Protein AF-A0A7S9E1R9-F1 (afdb_monomer_lite)

Radius of gyration: 19.85 Å; chains: 1; bounding box: 54×34×55 Å

pLDDT: mean 75.74, std 19.2, range [28.38, 96.44]

Foldseek 3Di:
DDVVVLVVCCVPPVDDSVVDDDDDDPDPDPPPVPPPPPPPPDPDQAEDEAEDAQDVVSPVVVVLVVVVVVCVVPPPRHEYEYDDEHDDPVSVVVVVVSVVVDVHDYDHDDPPPPPPPDD

Secondary structure (DSSP, 8-state):
--HHHHHHHHHHH---GGG-PPPP--------TT----------PEEEEEES-B-GGGTHHHHHHHHHHHHHHSTTSEEEEEES-B-SHHHHHHHHHHHHHS-PEEE-S----------

Sequence (119 aa):
MSADMKQKLSELYNIASKDIIVLSNIGFIDVDNSQKHIENIVKENIVISYMANVTLEKGIDIFIKTCQMIDNSNPNKYEFRIAGPIIDSNTGKLVDAFTSEFKTRIMLGQFTVNKRRIP

Structure (mmCIF, N/CA/C/O backbone):
data_AF-A0A7S9E1R9-F1
#
_entry.id   AF-A0A7S9E1R9-F1
#
loop_
_atom_site.group_PDB
_atom_site.id
_atom_site.type_symbol
_atom_site.label_atom_id
_atom_site.label_alt_id
_atom_site.label_comp_id
_atom_site.label_asym_id
_atom_site.label_entity_id
_atom_site.label_seq_id
_atom_site.pdbx_PDB_ins_code
_atom_site.Cartn_x
_atom_site.Cartn_y
_atom_site.Cartn_z
_atom_site.occupancy
_atom_site.B_iso_or_equiv
_atom_site.auth_seq_id
_atom_site.auth_comp_id
_atom_site.auth_asym_id
_atom_site.auth_atom_id
_atom_site.pdbx_PDB_model_num
ATOM 1 N N . MET A 1 1 ? 12.812 -11.074 -10.429 1.00 62.00 1 MET A N 1
ATOM 2 C CA . MET A 1 1 ? 12.316 -10.514 -11.712 1.00 62.00 1 MET A CA 1
ATOM 3 C C . MET A 1 1 ? 11.642 -11.613 -12.532 1.00 62.00 1 MET A C 1
ATOM 5 O O . MET A 1 1 ? 11.964 -12.770 -12.293 1.00 62.00 1 MET A O 1
ATOM 9 N N . SER A 1 2 ? 10.701 -11.283 -13.429 1.00 73.62 2 SER A N 1
ATOM 10 C CA . SER A 1 2 ? 9.950 -12.263 -14.245 1.00 73.62 2 SER A CA 1
ATOM 11 C C . SER A 1 2 ? 10.533 -12.437 -15.655 1.00 73.62 2 SER A C 1
ATOM 13 O O . SER A 1 2 ? 11.330 -11.615 -16.116 1.00 73.62 2 SER A O 1
ATOM 15 N N . ALA A 1 3 ? 10.109 -13.499 -16.350 1.00 79.50 3 ALA A N 1
ATOM 16 C CA . ALA A 1 3 ? 10.446 -13.759 -17.752 1.00 79.50 3 ALA A CA 1
ATOM 17 C C . ALA A 1 3 ? 9.999 -12.625 -18.697 1.00 79.50 3 ALA A C 1
ATOM 19 O O . ALA A 1 3 ? 10.653 -12.378 -19.706 1.00 79.50 3 ALA A O 1
ATOM 20 N N . ASP A 1 4 ? 8.969 -11.861 -18.328 1.00 84.38 4 ASP A N 1
ATOM 21 C CA . ASP A 1 4 ? 8.491 -10.727 -19.130 1.00 84.38 4 ASP A CA 1
ATOM 22 C C . ASP A 1 4 ? 9.546 -9.617 -19.235 1.00 84.38 4 ASP A C 1
ATOM 24 O O . ASP A 1 4 ? 9.656 -8.949 -20.262 1.00 84.38 4 ASP A O 1
ATOM 28 N N . MET A 1 5 ? 10.376 -9.426 -18.198 1.00 85.62 5 MET A N 1
ATOM 29 C CA . MET A 1 5 ? 11.480 -8.459 -18.274 1.00 85.62 5 MET A CA 1
ATOM 30 C C . MET A 1 5 ? 12.592 -8.922 -19.203 1.00 85.62 5 MET A C 1
ATOM 32 O O . MET A 1 5 ? 13.215 -8.093 -19.861 1.00 85.62 5 MET A O 1
ATOM 36 N N . LYS A 1 6 ? 12.816 -10.235 -19.300 1.00 88.31 6 LYS A N 1
ATOM 37 C CA . LYS A 1 6 ? 13.767 -10.796 -20.261 1.00 88.31 6 LYS A CA 1
ATOM 38 C C . LYS A 1 6 ? 13.359 -10.440 -21.686 1.00 88.31 6 LYS A C 1
ATOM 40 O O . LYS A 1 6 ? 14.187 -9.967 -22.456 1.00 88.31 6 LYS A O 1
ATOM 45 N N . GLN A 1 7 ? 12.077 -10.614 -21.997 1.00 89.56 7 GLN A N 1
ATOM 46 C CA . GLN A 1 7 ? 11.526 -10.276 -23.302 1.00 89.56 7 GLN A CA 1
ATOM 47 C C . GLN A 1 7 ? 11.648 -8.775 -23.599 1.00 89.56 7 GLN A C 1
ATOM 49 O O . GLN A 1 7 ? 12.202 -8.411 -24.633 1.00 89.56 7 GLN A O 1
ATOM 54 N N . LYS A 1 8 ? 11.242 -7.903 -22.664 1.00 90.19 8 LYS A N 1
ATOM 55 C CA . LYS A 1 8 ? 11.348 -6.445 -22.854 1.00 90.19 8 LYS A CA 1
ATOM 56 C C . LYS A 1 8 ? 12.780 -5.971 -23.107 1.00 90.19 8 LYS A C 1
ATOM 58 O O . LYS A 1 8 ? 12.993 -5.083 -23.925 1.00 90.19 8 LYS A O 1
ATOM 63 N N . LEU A 1 9 ? 13.763 -6.546 -22.415 1.00 89.69 9 LEU A N 1
ATOM 64 C CA . LEU A 1 9 ? 15.172 -6.193 -22.606 1.00 89.69 9 LEU A CA 1
ATOM 65 C C . LEU A 1 9 ? 15.689 -6.612 -23.986 1.00 89.69 9 LEU A C 1
ATOM 67 O O . LEU A 1 9 ? 16.412 -5.848 -24.625 1.00 89.69 9 LEU A O 1
ATOM 71 N N . SER A 1 10 ? 15.294 -7.794 -24.459 1.00 92.06 10 SER A N 1
ATOM 72 C CA . SER A 1 10 ? 15.614 -8.229 -25.818 1.00 92.06 10 SER A CA 1
ATOM 73 C C . SER A 1 10 ? 14.963 -7.336 -26.877 1.00 92.06 10 SER A C 1
ATOM 75 O O . SER A 1 10 ? 15.636 -6.963 -27.829 1.00 92.06 10 SER A O 1
ATOM 77 N N . GLU A 1 11 ? 13.699 -6.943 -26.703 1.00 94.12 11 GLU A N 1
ATOM 78 C CA . GLU A 1 11 ? 12.964 -6.122 -27.679 1.00 94.12 11 GLU A CA 1
ATOM 79 C C . GLU A 1 11 ? 13.455 -4.668 -27.745 1.00 94.12 11 GLU A C 1
ATOM 81 O O . GLU A 1 11 ? 13.630 -4.127 -28.833 1.00 94.12 11 GLU A O 1
ATOM 86 N N . LEU A 1 12 ? 13.692 -4.028 -26.595 1.00 94.00 12 LEU A N 1
ATOM 87 C CA . LEU A 1 12 ? 14.031 -2.600 -26.538 1.00 94.00 12 LEU A CA 1
ATOM 88 C C . LEU A 1 12 ? 15.510 -2.311 -26.815 1.00 94.00 12 LEU A C 1
ATOM 90 O O . LEU A 1 12 ? 15.841 -1.229 -27.296 1.00 94.00 12 LEU A O 1
ATOM 94 N N . TYR A 1 13 ? 16.396 -3.254 -26.490 1.00 93.50 13 TYR A N 1
ATOM 95 C CA . TYR A 1 13 ? 17.846 -3.036 -26.521 1.00 93.50 13 TYR A CA 1
ATOM 96 C C . TYR A 1 13 ? 18.598 -4.048 -27.392 1.00 93.50 13 TYR A C 1
ATOM 98 O O . TYR A 1 13 ? 19.825 -4.021 -27.435 1.00 93.50 13 TYR A O 1
ATOM 106 N N . ASN A 1 14 ? 17.880 -4.937 -28.089 1.00 91.50 14 ASN A N 1
ATOM 107 C CA . ASN A 1 14 ? 18.435 -5.959 -28.979 1.00 91.50 14 ASN A CA 1
ATOM 108 C C . ASN A 1 14 ? 19.470 -6.885 -28.302 1.00 91.50 14 ASN A C 1
ATOM 110 O O . ASN A 1 14 ? 20.404 -7.379 -28.935 1.00 91.50 14 ASN A O 1
ATOM 114 N N . ILE A 1 15 ? 19.313 -7.111 -26.994 1.00 92.25 15 ILE A N 1
ATOM 115 C CA . ILE A 1 15 ? 20.168 -8.005 -26.207 1.00 92.25 15 ILE A CA 1
ATOM 116 C C . ILE A 1 15 ? 19.729 -9.446 -26.471 1.00 92.25 15 ILE A C 1
ATOM 118 O O . ILE A 1 15 ? 18.552 -9.786 -26.308 1.00 92.25 15 ILE A O 1
ATOM 122 N N . ALA A 1 16 ? 20.661 -10.320 -26.850 1.00 91.56 16 ALA A N 1
ATOM 123 C CA . ALA A 1 16 ? 20.322 -11.706 -27.135 1.00 91.56 16 ALA A CA 1
ATOM 124 C C . ALA A 1 16 ? 19.820 -12.416 -25.867 1.00 91.56 16 ALA A C 1
ATOM 126 O O . ALA A 1 16 ? 20.443 -12.380 -24.810 1.00 91.56 16 ALA A O 1
ATOM 127 N N . SER A 1 17 ? 18.698 -13.126 -25.986 1.00 86.56 17 SER A N 1
ATOM 128 C CA . SER A 1 17 ? 18.026 -13.800 -24.864 1.00 86.56 17 SER A CA 1
ATOM 129 C C . SER A 1 17 ? 18.931 -14.784 -24.098 1.00 86.56 17 SER A C 1
ATOM 131 O O . SER A 1 17 ? 18.755 -14.991 -22.898 1.00 86.56 17 SER A O 1
ATOM 133 N N . LYS A 1 18 ? 19.931 -15.378 -24.760 1.00 90.62 18 LYS A N 1
ATOM 134 C CA . LYS A 1 18 ? 20.930 -16.258 -24.124 1.00 90.62 18 LYS A CA 1
ATOM 135 C C . LYS A 1 18 ? 21.847 -15.528 -23.131 1.00 90.62 18 LYS A C 1
ATOM 137 O O . LYS A 1 18 ? 22.349 -16.162 -22.212 1.00 90.62 18 LYS A O 1
ATOM 142 N N . ASP A 1 19 ? 22.010 -14.216 -23.296 1.00 91.19 19 ASP A N 1
ATOM 143 C CA . ASP A 1 19 ? 22.876 -13.371 -22.470 1.00 91.19 19 ASP A CA 1
ATOM 144 C C . ASP A 1 19 ? 22.113 -12.770 -21.272 1.00 91.19 19 ASP A C 1
ATOM 146 O O . ASP A 1 19 ? 22.703 -12.106 -20.422 1.00 91.19 19 ASP A O 1
ATOM 150 N N . ILE A 1 20 ? 20.797 -13.013 -21.169 1.00 88.56 20 ILE A N 1
ATOM 151 C CA . ILE A 1 20 ? 19.955 -12.519 -20.075 1.00 88.56 20 ILE A CA 1
ATOM 152 C C . ILE A 1 20 ? 19.607 -13.665 -19.123 1.00 88.56 20 ILE A C 1
ATOM 154 O O . ILE A 1 20 ? 18.847 -14.582 -19.460 1.00 88.56 20 ILE A O 1
ATOM 158 N N . ILE A 1 21 ? 20.101 -13.559 -17.891 1.00 85.75 21 ILE A N 1
ATOM 159 C CA . ILE A 1 21 ? 19.794 -14.481 -16.796 1.00 85.75 21 ILE A CA 1
ATOM 160 C C . ILE A 1 21 ? 18.761 -13.820 -15.883 1.00 85.75 21 ILE A C 1
ATOM 162 O O . ILE A 1 21 ? 19.014 -12.781 -15.276 1.00 85.75 21 ILE A O 1
ATOM 166 N N . VAL A 1 22 ? 17.578 -14.427 -15.780 1.00 81.38 22 VAL A N 1
ATOM 167 C CA . VAL A 1 22 ? 16.530 -13.962 -14.868 1.00 81.38 22 VAL A CA 1
ATOM 168 C C . VAL A 1 22 ? 16.758 -14.588 -13.502 1.00 81.38 22 VAL A C 1
ATOM 170 O O . VAL A 1 22 ? 16.661 -15.802 -13.350 1.00 81.38 22 VAL A O 1
ATOM 173 N N . LEU A 1 23 ? 17.013 -13.752 -12.500 1.00 77.12 23 LEU A N 1
ATOM 174 C CA . LEU A 1 23 ? 17.039 -14.168 -11.102 1.00 77.12 23 LEU A CA 1
ATOM 175 C C . LEU A 1 23 ? 15.685 -13.831 -10.454 1.00 77.12 23 LEU A C 1
ATOM 177 O O . LEU A 1 23 ? 15.260 -12.667 -10.383 1.00 77.12 23 LEU A O 1
ATOM 181 N N . SER A 1 24 ? 14.960 -14.860 -10.019 1.00 62.75 24 SER A N 1
ATOM 182 C CA . SER A 1 24 ? 13.766 -14.716 -9.178 1.00 62.75 24 SER A CA 1
ATOM 183 C C . SER A 1 24 ? 14.162 -14.321 -7.748 1.00 62.75 24 SER A C 1
ATOM 185 O O . SER A 1 24 ? 15.274 -14.607 -7.320 1.00 62.75 24 SER A O 1
ATOM 187 N N . ASN A 1 25 ? 13.270 -13.595 -7.059 1.00 63.75 25 ASN A N 1
ATOM 188 C CA . ASN A 1 25 ? 13.521 -12.796 -5.848 1.00 63.75 25 ASN A CA 1
ATOM 189 C C . ASN A 1 25 ? 14.620 -13.331 -4.914 1.00 63.75 25 ASN A C 1
ATOM 191 O O . ASN A 1 25 ? 14.422 -14.311 -4.202 1.00 63.75 25 ASN A O 1
ATOM 195 N N . ILE A 1 26 ? 15.732 -12.594 -4.842 1.00 61.75 26 ILE A N 1
ATOM 196 C CA . ILE A 1 26 ? 16.689 -12.684 -3.737 1.00 61.75 26 ILE A CA 1
ATOM 197 C C . ILE A 1 26 ? 16.048 -11.937 -2.562 1.00 61.75 26 ILE A C 1
ATOM 199 O O . ILE A 1 26 ? 16.256 -10.741 -2.369 1.00 61.75 26 ILE A O 1
ATOM 203 N N . GLY A 1 27 ? 15.159 -12.617 -1.841 1.00 56.75 27 GLY A N 1
ATOM 204 C CA . GLY A 1 27 ? 14.678 -12.139 -0.553 1.00 56.75 27 GLY A CA 1
ATOM 205 C C . GLY A 1 27 ? 15.761 -12.397 0.483 1.00 56.75 27 GLY A C 1
ATOM 206 O O . GLY A 1 27 ? 16.079 -13.551 0.756 1.00 56.75 27 GLY A O 1
ATOM 207 N N . PHE A 1 28 ? 16.340 -11.343 1.053 1.00 61.78 28 PHE A N 1
ATOM 208 C CA . PHE A 1 28 ? 17.205 -11.484 2.221 1.00 61.78 28 PHE A CA 1
ATOM 209 C C . PHE A 1 28 ? 16.320 -11.771 3.434 1.00 61.78 28 PHE A C 1
ATOM 211 O O . PHE A 1 28 ? 15.859 -10.853 4.109 1.00 61.78 28 PHE A O 1
ATOM 218 N N . ILE A 1 29 ? 16.025 -13.047 3.665 1.00 59.53 29 ILE A N 1
ATOM 219 C CA . ILE A 1 29 ? 15.398 -13.499 4.903 1.00 59.53 29 ILE A CA 1
ATOM 220 C C . ILE A 1 29 ? 16.543 -13.851 5.847 1.00 59.53 29 ILE A C 1
ATOM 222 O O . ILE A 1 29 ? 17.106 -14.941 5.769 1.00 59.53 29 ILE A O 1
ATOM 226 N N . ASP A 1 30 ? 16.916 -12.914 6.713 1.00 60.56 30 ASP A N 1
ATOM 227 C CA . ASP A 1 30 ? 17.734 -13.242 7.879 1.00 60.56 30 ASP A CA 1
ATOM 228 C C . ASP A 1 30 ? 16.795 -13.970 8.852 1.00 60.56 30 ASP A C 1
ATOM 230 O O . ASP A 1 30 ? 16.023 -13.348 9.584 1.00 60.56 30 ASP A O 1
ATOM 234 N N . VAL A 1 31 ? 16.757 -15.305 8.775 1.00 58.75 31 VAL A N 1
ATOM 235 C CA . VAL A 1 31 ? 16.011 -16.116 9.742 1.00 58.75 31 VAL A CA 1
ATOM 236 C C . VAL A 1 31 ? 16.843 -16.138 11.016 1.00 58.75 31 VAL A C 1
ATOM 238 O O . VAL A 1 31 ? 17.623 -17.056 11.268 1.00 58.75 31 VAL A O 1
ATOM 241 N N . ASP A 1 32 ? 16.727 -15.082 11.811 1.00 56.31 32 ASP A N 1
ATOM 242 C CA . ASP A 1 32 ? 17.252 -15.092 13.164 1.00 56.31 32 ASP A CA 1
ATOM 243 C C . ASP A 1 32 ? 16.365 -16.055 13.974 1.00 56.31 32 ASP A C 1
ATOM 245 O O . ASP A 1 32 ? 15.335 -15.680 14.533 1.00 56.31 32 ASP A O 1
ATOM 249 N N . ASN A 1 33 ? 16.735 -17.342 13.996 1.00 52.47 33 ASN A N 1
ATOM 250 C CA . ASN A 1 33 ? 16.071 -18.423 14.749 1.00 52.47 33 ASN A CA 1
ATOM 251 C C . ASN A 1 33 ? 16.117 -18.212 16.283 1.00 52.47 33 ASN A C 1
ATOM 253 O O . ASN A 1 33 ? 15.866 -19.130 17.061 1.00 52.47 33 ASN A O 1
ATOM 257 N N . SER A 1 34 ? 16.470 -17.012 16.743 1.00 52.78 34 SER A N 1
ATOM 258 C CA . SER A 1 34 ? 16.616 -16.634 18.144 1.00 52.78 34 SER A CA 1
ATOM 259 C C . SER A 1 34 ? 15.317 -16.136 18.789 1.00 52.78 34 SER A C 1
ATOM 261 O O . SER A 1 34 ? 15.321 -15.806 19.980 1.00 52.78 34 SER A O 1
ATOM 263 N N . GLN A 1 35 ? 14.185 -16.145 18.072 1.00 54.22 35 GLN A N 1
ATOM 264 C CA . GLN A 1 35 ? 12.871 -15.994 18.698 1.00 54.22 35 GLN A CA 1
ATOM 265 C C . GLN A 1 35 ? 12.585 -17.210 19.584 1.00 54.22 35 GLN A C 1
ATOM 267 O O . GLN A 1 35 ? 12.004 -18.208 19.169 1.00 54.22 35 GLN A O 1
ATOM 272 N N . LYS A 1 36 ? 12.998 -17.110 20.851 1.00 46.97 36 LYS A N 1
ATOM 273 C CA . LYS A 1 36 ? 12.431 -17.902 21.938 1.00 46.97 36 LYS A CA 1
ATOM 274 C C . LYS A 1 36 ? 10.917 -17.718 21.858 1.00 46.97 36 LYS A C 1
ATOM 276 O O . LYS A 1 36 ? 10.422 -16.647 22.204 1.00 46.97 36 LYS A O 1
ATOM 281 N N . HIS A 1 37 ? 10.205 -18.735 21.379 1.00 48.03 37 HIS A N 1
ATOM 282 C CA . HIS A 1 37 ? 8.760 -18.826 21.525 1.00 48.03 37 HIS A CA 1
ATOM 283 C C . HIS A 1 37 ? 8.463 -18.825 23.026 1.00 48.03 37 HIS A C 1
ATOM 285 O O . HIS A 1 37 ? 8.521 -19.850 23.698 1.00 48.03 37 HIS A O 1
ATOM 291 N N . ILE A 1 38 ? 8.225 -17.640 23.581 1.00 53.56 38 ILE A N 1
ATOM 292 C CA . ILE A 1 38 ? 7.543 -17.517 24.857 1.00 53.56 38 ILE A CA 1
ATOM 293 C C . ILE A 1 38 ? 6.089 -17.818 24.511 1.00 53.56 38 ILE A C 1
ATOM 295 O O . ILE A 1 38 ? 5.391 -16.960 23.973 1.00 53.56 38 ILE A O 1
ATOM 299 N N . GLU A 1 39 ? 5.666 -19.056 24.756 1.00 47.53 39 GLU A N 1
ATOM 300 C CA . GLU A 1 39 ? 4.270 -19.486 24.672 1.00 47.53 39 GLU A CA 1
ATOM 301 C C . GLU A 1 39 ? 3.452 -18.791 25.768 1.00 47.53 39 GLU A C 1
ATOM 303 O O . GLU A 1 39 ? 3.035 -19.384 26.757 1.00 47.53 39 GLU A O 1
ATOM 308 N N . ASN A 1 40 ? 3.217 -17.493 25.608 1.00 45.78 40 ASN A N 1
ATOM 309 C CA . ASN A 1 40 ? 2.065 -16.860 26.214 1.00 45.78 40 ASN A CA 1
ATOM 310 C C . ASN A 1 40 ? 0.959 -16.953 25.171 1.00 45.78 40 ASN A C 1
ATOM 312 O O . ASN A 1 40 ? 0.972 -16.204 24.197 1.00 45.78 40 ASN A O 1
ATOM 316 N N . ILE A 1 41 ? 0.021 -17.885 25.368 1.00 51.84 41 ILE A N 1
ATOM 317 C CA . ILE A 1 41 ? -1.221 -18.000 24.591 1.00 51.84 41 ILE A CA 1
ATOM 318 C C . ILE A 1 41 ? -2.083 -16.766 24.908 1.00 51.84 41 ILE A C 1
ATOM 320 O O . ILE A 1 41 ? -3.080 -16.814 25.625 1.00 51.84 41 ILE A O 1
ATOM 324 N N . VAL A 1 42 ? -1.653 -15.608 24.424 1.00 54.34 42 VAL A N 1
ATOM 325 C CA . VAL A 1 42 ? -2.489 -14.427 24.274 1.00 54.34 42 VAL A CA 1
ATOM 326 C C . VAL A 1 42 ? -3.188 -14.639 22.946 1.00 54.34 42 VAL A C 1
ATOM 328 O O . VAL A 1 42 ? -2.512 -14.905 21.958 1.00 54.34 42 VAL A O 1
ATOM 331 N N . LYS A 1 43 ? -4.525 -14.576 22.926 1.00 54.44 43 LYS A N 1
ATOM 332 C CA . LYS A 1 43 ? -5.339 -14.589 21.699 1.00 54.44 43 LYS A CA 1
ATOM 333 C C . LYS A 1 43 ? -4.629 -13.756 20.625 1.00 54.44 43 LYS A C 1
ATOM 335 O O . LYS A 1 43 ? -4.595 -12.531 20.732 1.00 54.44 43 LYS A O 1
ATOM 340 N N . GLU A 1 44 ? -4.013 -14.420 19.652 1.00 62.72 44 GLU A N 1
ATOM 341 C CA . GLU A 1 44 ? -3.272 -13.731 18.605 1.00 62.72 44 GLU A CA 1
ATOM 342 C C . GLU A 1 44 ? -4.291 -12.990 17.742 1.00 62.72 44 GLU A C 1
ATOM 344 O O . GLU A 1 44 ? -5.130 -13.596 17.072 1.00 62.72 44 GLU A O 1
ATOM 349 N N . ASN A 1 45 ? -4.266 -11.660 17.803 1.00 72.31 45 ASN A N 1
ATOM 350 C CA . ASN A 1 45 ? -5.016 -10.847 16.861 1.00 72.31 45 ASN A CA 1
ATOM 351 C C . ASN A 1 45 ? -4.425 -11.080 15.469 1.00 72.31 45 ASN A C 1
ATOM 353 O O . ASN A 1 45 ? -3.211 -10.982 15.283 1.00 72.31 45 ASN A O 1
ATOM 357 N N . ILE A 1 46 ? -5.276 -11.376 14.487 1.00 83.75 46 ILE A N 1
ATOM 358 C CA . ILE A 1 46 ? -4.826 -11.543 13.105 1.00 83.75 46 ILE A CA 1
ATOM 359 C C . ILE A 1 46 ? -4.398 -10.170 12.585 1.00 83.75 46 ILE A C 1
ATOM 361 O O . ILE A 1 46 ? -5.205 -9.239 12.536 1.00 83.75 46 ILE A O 1
ATOM 365 N N . VAL A 1 47 ? -3.131 -10.057 12.184 1.00 85.50 47 VAL A N 1
ATOM 366 C CA . VAL A 1 47 ? -2.554 -8.815 11.664 1.00 85.50 47 VAL A CA 1
ATOM 367 C C . VAL A 1 47 ? -2.492 -8.863 10.138 1.00 85.50 47 VAL A C 1
ATOM 369 O O . VAL A 1 47 ? -1.881 -9.763 9.566 1.00 85.50 47 VAL A O 1
ATOM 372 N N . ILE A 1 48 ? -3.067 -7.862 9.474 1.00 88.88 48 ILE A N 1
ATOM 373 C CA . ILE A 1 48 ? -2.993 -7.671 8.022 1.00 88.88 48 ILE A CA 1
ATOM 374 C C . ILE A 1 48 ? -2.104 -6.455 7.751 1.00 88.88 48 ILE A C 1
ATOM 376 O O . ILE A 1 48 ? -2.381 -5.353 8.222 1.00 88.88 48 ILE A O 1
ATOM 380 N N . SER A 1 49 ? -1.003 -6.653 7.020 1.00 89.31 49 SER A N 1
ATOM 381 C CA . SER A 1 49 ? 0.041 -5.630 6.869 1.00 89.31 49 SER A CA 1
ATOM 382 C C . SER A 1 49 ? 0.351 -5.289 5.414 1.00 89.31 49 SER A C 1
ATOM 384 O O . SER A 1 49 ? 0.431 -6.176 4.567 1.00 89.31 49 SER A O 1
ATOM 386 N N . TYR A 1 50 ? 0.609 -4.008 5.155 1.00 90.25 50 TYR A N 1
ATOM 387 C CA . TYR A 1 50 ? 1.182 -3.493 3.912 1.00 90.25 50 TYR A CA 1
ATOM 388 C C . TYR A 1 50 ? 2.669 -3.184 4.119 1.00 90.25 50 TYR A C 1
ATOM 390 O O . TYR A 1 50 ? 3.014 -2.427 5.027 1.00 90.25 50 TYR A O 1
ATOM 398 N N . MET A 1 51 ? 3.548 -3.742 3.279 1.00 89.75 51 MET A N 1
ATOM 399 C CA . MET A 1 51 ? 4.997 -3.526 3.370 1.00 89.75 51 MET A CA 1
ATOM 400 C C . MET A 1 51 ? 5.604 -3.188 2.007 1.00 89.75 51 MET A C 1
ATOM 402 O O . MET A 1 51 ? 5.938 -4.072 1.219 1.00 89.75 51 MET A O 1
ATOM 406 N N . ALA A 1 52 ? 5.758 -1.895 1.734 1.00 86.69 52 ALA A N 1
ATOM 407 C CA . ALA A 1 52 ? 6.399 -1.375 0.529 1.00 86.69 52 ALA A CA 1
ATOM 408 C C . ALA A 1 52 ? 6.685 0.124 0.695 1.00 86.69 52 ALA A C 1
ATOM 410 O O . ALA A 1 52 ? 6.295 0.732 1.686 1.00 86.69 52 ALA A O 1
ATOM 411 N N . ASN A 1 53 ? 7.288 0.764 -0.313 1.00 89.25 53 ASN A N 1
ATOM 412 C CA . ASN A 1 53 ? 7.156 2.222 -0.415 1.00 89.25 53 ASN A CA 1
ATOM 413 C C . ASN A 1 53 ? 5.662 2.551 -0.493 1.00 89.25 53 ASN A C 1
ATOM 415 O O . ASN A 1 53 ? 4.925 1.941 -1.272 1.00 89.25 53 ASN A O 1
ATOM 419 N N . VAL A 1 54 ? 5.219 3.467 0.349 1.00 89.69 54 VAL A N 1
ATOM 420 C CA . VAL A 1 54 ? 3.806 3.765 0.517 1.00 89.69 54 VAL A CA 1
ATOM 421 C C . VAL A 1 54 ? 3.448 4.819 -0.523 1.00 89.69 54 VAL A C 1
ATOM 423 O O . VAL A 1 54 ? 3.748 5.997 -0.349 1.00 89.69 54 VAL A O 1
ATOM 426 N N . THR A 1 55 ? 2.896 4.365 -1.649 1.00 92.12 55 THR A N 1
ATOM 427 C CA . THR A 1 55 ? 2.509 5.195 -2.797 1.00 92.12 55 THR A CA 1
ATOM 428 C C . THR A 1 55 ? 1.227 4.652 -3.428 1.00 92.12 55 THR A C 1
ATOM 430 O O . THR A 1 55 ? 0.942 3.455 -3.330 1.00 92.12 55 THR A O 1
ATOM 433 N N . LEU A 1 56 ? 0.472 5.511 -4.120 1.00 92.12 56 LEU A N 1
ATOM 434 C CA . LEU A 1 56 ? -0.740 5.109 -4.854 1.00 92.12 56 LEU A CA 1
ATOM 435 C C . LEU A 1 56 ? -0.448 4.077 -5.952 1.00 92.12 56 LEU A C 1
ATOM 437 O O . LEU A 1 56 ? -1.177 3.106 -6.097 1.00 92.12 56 LEU A O 1
ATOM 441 N N . GLU A 1 57 ? 0.667 4.219 -6.673 1.00 91.75 57 GLU A N 1
ATOM 442 C CA . GLU A 1 57 ? 1.085 3.254 -7.706 1.00 91.75 57 GLU A CA 1
ATOM 443 C C . GLU A 1 57 ? 1.296 1.836 -7.161 1.00 91.75 57 GLU A C 1
ATOM 445 O O . GLU A 1 57 ? 1.188 0.856 -7.896 1.00 91.75 57 GLU A O 1
ATOM 450 N N . LYS A 1 58 ? 1.610 1.723 -5.865 1.00 90.56 58 LYS A N 1
ATOM 451 C CA . LYS A 1 58 ? 1.786 0.447 -5.168 1.00 90.56 58 LYS A CA 1
ATOM 452 C C . LYS A 1 58 ? 0.517 -0.016 -4.442 1.00 90.56 58 LYS A C 1
ATOM 454 O O . LYS A 1 58 ? 0.549 -1.041 -3.768 1.00 90.56 58 LYS A O 1
ATOM 459 N N . GLY A 1 59 ? -0.599 0.691 -4.627 1.00 94.50 59 GLY A N 1
ATOM 460 C CA . GLY A 1 59 ? -1.932 0.255 -4.215 1.00 94.50 59 GLY A CA 1
ATOM 461 C C . GLY A 1 59 ? -2.246 0.459 -2.734 1.00 94.50 59 GLY A C 1
ATOM 462 O O . GLY A 1 59 ? -3.014 -0.319 -2.167 1.00 94.50 59 GLY A O 1
ATOM 463 N N . ILE A 1 60 ? -1.659 1.465 -2.076 1.00 93.38 60 ILE A N 1
ATOM 464 C CA . ILE A 1 60 ? -1.981 1.768 -0.669 1.00 93.38 60 ILE A CA 1
ATOM 465 C C . ILE A 1 60 ? -3.454 2.160 -0.466 1.00 93.38 60 ILE A C 1
ATOM 467 O O . ILE A 1 60 ? -4.068 1.800 0.535 1.00 93.38 60 ILE A O 1
ATOM 471 N N . ASP A 1 61 ? -4.042 2.856 -1.432 1.00 94.56 61 ASP A N 1
ATOM 472 C CA . ASP A 1 61 ? -5.462 3.202 -1.473 1.00 94.56 61 ASP A CA 1
ATOM 473 C C . ASP A 1 61 ? -6.344 1.947 -1.516 1.00 94.56 61 ASP A C 1
ATOM 475 O O . ASP A 1 61 ? -7.313 1.828 -0.762 1.00 94.56 61 ASP A O 1
ATOM 479 N N . ILE A 1 62 ? -5.960 0.970 -2.342 1.00 96.44 62 ILE A N 1
ATOM 480 C CA . ILE A 1 62 ? -6.638 -0.324 -2.444 1.00 96.44 62 ILE A CA 1
ATOM 481 C C . ILE A 1 62 ? -6.511 -1.088 -1.125 1.00 96.44 62 ILE A C 1
ATOM 483 O O . ILE A 1 62 ? -7.496 -1.659 -0.649 1.00 96.44 62 ILE A O 1
ATOM 487 N N . PHE A 1 63 ? -5.328 -1.081 -0.506 1.00 94.88 63 PHE A N 1
ATOM 488 C CA . PHE A 1 63 ? -5.111 -1.705 0.797 1.00 94.88 63 PHE A CA 1
ATOM 489 C C . PHE A 1 63 ? -6.029 -1.107 1.870 1.00 94.88 63 PHE A C 1
ATOM 491 O O . PHE A 1 63 ? -6.744 -1.852 2.540 1.00 94.88 63 PHE A O 1
ATOM 498 N N . ILE A 1 64 ? -6.073 0.221 1.996 1.00 93.06 64 ILE A N 1
ATOM 499 C CA . ILE A 1 64 ? -6.922 0.923 2.973 1.00 93.06 64 ILE A CA 1
ATOM 500 C C . ILE A 1 64 ? -8.399 0.612 2.747 1.00 93.06 64 ILE A C 1
ATOM 502 O O . ILE A 1 64 ? -9.095 0.221 3.685 1.00 93.06 64 ILE A O 1
ATOM 506 N N . LYS A 1 65 ? -8.865 0.696 1.496 1.00 94.81 65 LYS A N 1
ATOM 507 C CA . LYS A 1 65 ? -10.246 0.355 1.140 1.00 94.81 65 LYS A CA 1
ATOM 508 C C . LYS A 1 65 ? -10.584 -1.089 1.511 1.00 94.81 65 LYS A C 1
ATOM 510 O O . LYS A 1 65 ? -11.672 -1.370 2.006 1.00 94.81 65 LYS A O 1
ATOM 515 N N . THR A 1 66 ? -9.643 -2.007 1.307 1.00 94.62 66 THR A N 1
ATOM 516 C CA . THR A 1 66 ? -9.813 -3.417 1.676 1.00 94.62 66 THR A CA 1
ATOM 517 C C . THR A 1 66 ? -9.898 -3.584 3.192 1.00 94.62 66 THR A C 1
ATOM 519 O O . THR A 1 66 ? -10.770 -4.304 3.669 1.00 94.62 66 THR A O 1
ATOM 522 N N . CYS A 1 67 ? -9.059 -2.882 3.959 1.00 91.75 67 CYS A N 1
ATOM 523 C CA . CYS A 1 67 ? -9.112 -2.893 5.423 1.00 91.75 67 CYS A CA 1
ATOM 524 C C . CYS A 1 67 ? -10.470 -2.397 5.937 1.00 91.75 67 CYS A C 1
ATOM 526 O O . CYS A 1 67 ? -11.091 -3.070 6.755 1.00 91.75 67 CYS A O 1
ATOM 528 N N . GLN A 1 68 ? -10.975 -1.290 5.383 1.00 91.50 68 GLN A N 1
ATOM 529 C CA . GLN A 1 68 ? -12.304 -0.760 5.699 1.00 91.50 68 GLN A CA 1
ATOM 530 C C . GLN A 1 68 ? -13.414 -1.776 5.397 1.00 91.50 68 GLN A C 1
ATOM 532 O O . GLN A 1 68 ? -14.291 -2.004 6.223 1.00 91.50 68 GLN A O 1
ATOM 537 N N . MET A 1 69 ? -13.375 -2.439 4.236 1.00 93.94 69 MET A N 1
ATOM 538 C CA . MET A 1 69 ? -14.363 -3.469 3.885 1.00 93.94 69 MET A CA 1
ATOM 539 C C . MET A 1 69 ? -14.315 -4.680 4.828 1.00 93.94 69 MET A C 1
ATOM 541 O O . MET A 1 69 ? -15.363 -5.218 5.200 1.00 93.94 69 MET A O 1
ATOM 545 N N . ILE A 1 70 ? -13.111 -5.109 5.215 1.00 91.12 70 ILE A N 1
ATOM 546 C CA . ILE A 1 70 ? -12.908 -6.218 6.150 1.00 91.12 70 ILE A CA 1
ATOM 547 C C . ILE A 1 70 ? -13.452 -5.856 7.530 1.00 91.12 70 ILE A C 1
ATOM 549 O O . ILE A 1 70 ? -14.189 -6.661 8.101 1.00 91.12 70 ILE A O 1
ATOM 553 N N . ASP A 1 71 ? -13.129 -4.667 8.043 1.00 89.50 71 ASP A N 1
ATOM 554 C CA . ASP A 1 71 ? -13.569 -4.232 9.369 1.00 89.50 71 ASP A CA 1
ATOM 555 C C . ASP A 1 71 ? -15.079 -3.981 9.413 1.00 89.50 71 ASP A C 1
ATOM 557 O O . ASP A 1 71 ? -15.745 -4.461 10.320 1.00 89.50 71 ASP A O 1
ATOM 561 N N . ASN A 1 72 ? -15.666 -3.394 8.365 1.00 89.94 72 ASN A N 1
ATOM 562 C CA . ASN A 1 72 ? -17.124 -3.271 8.248 1.00 89.94 72 ASN A CA 1
ATOM 563 C C . ASN A 1 72 ? -17.839 -4.631 8.324 1.00 89.94 72 ASN A C 1
ATOM 565 O O . ASN A 1 72 ? -18.943 -4.729 8.856 1.00 89.94 72 ASN A O 1
ATOM 569 N N . SER A 1 73 ? -17.215 -5.687 7.794 1.00 91.75 73 SER A N 1
ATOM 570 C CA . SER A 1 73 ? -17.765 -7.048 7.829 1.00 91.75 73 SER A CA 1
ATOM 571 C C . SER A 1 73 ? -17.446 -7.784 9.136 1.00 91.75 73 SER A C 1
ATOM 573 O O . SER A 1 73 ? -18.167 -8.700 9.524 1.00 91.75 73 SER A O 1
ATOM 575 N N . ASN A 1 74 ? -16.344 -7.425 9.799 1.00 87.94 74 ASN A N 1
ATOM 576 C CA . ASN A 1 74 ? -15.826 -8.078 11.000 1.00 87.94 74 ASN A CA 1
ATOM 577 C C . ASN A 1 74 ? -15.208 -7.041 11.959 1.00 87.94 74 ASN A C 1
ATOM 579 O O . ASN A 1 74 ? -13.979 -7.014 12.111 1.00 87.94 74 ASN A O 1
ATOM 583 N N . PRO A 1 75 ? -16.033 -6.216 12.625 1.00 86.38 75 PRO A N 1
ATOM 584 C CA . PRO A 1 75 ? -15.526 -5.072 13.372 1.00 86.38 75 PRO A CA 1
ATOM 585 C C . PRO A 1 75 ? -14.559 -5.481 14.482 1.00 86.38 75 PRO A C 1
ATOM 587 O O . PRO A 1 75 ? -14.866 -6.367 15.284 1.00 86.38 75 PRO A O 1
ATOM 590 N N . ASN A 1 76 ? -13.408 -4.809 14.563 1.00 80.69 76 ASN A N 1
ATOM 591 C CA . ASN A 1 76 ? -12.386 -4.986 15.605 1.00 80.69 76 ASN A CA 1
ATOM 592 C C . ASN A 1 76 ? -11.767 -6.394 15.693 1.00 80.69 76 ASN A C 1
ATOM 594 O O . ASN A 1 76 ? -11.156 -6.740 16.707 1.00 80.69 76 ASN A O 1
ATOM 598 N N . LYS A 1 77 ? -11.926 -7.230 14.661 1.00 84.88 77 LYS A N 1
ATOM 599 C CA . LYS A 1 77 ? -11.368 -8.592 14.647 1.00 84.88 77 LYS A CA 1
ATOM 600 C C . LYS A 1 77 ? -9.913 -8.636 14.168 1.00 84.88 77 LYS A C 1
ATOM 602 O O . LYS A 1 77 ? -9.195 -9.585 14.484 1.00 84.88 77 LYS A O 1
ATOM 607 N N . TYR A 1 78 ? -9.491 -7.633 13.404 1.00 85.50 78 TYR A N 1
ATOM 608 C CA . TYR A 1 78 ? -8.188 -7.585 12.749 1.00 85.50 78 TYR A CA 1
ATOM 609 C C . TYR A 1 78 ? -7.401 -6.354 13.189 1.00 85.50 78 TYR A C 1
ATOM 611 O O . TYR A 1 78 ? -7.972 -5.303 13.473 1.00 85.50 78 TYR A O 1
ATOM 619 N N . GLU A 1 79 ? -6.079 -6.482 13.219 1.00 85.19 79 GLU A N 1
ATOM 620 C CA . GLU A 1 79 ? -5.174 -5.343 13.339 1.00 85.19 79 GLU A CA 1
ATOM 621 C C . GLU A 1 79 ? -4.591 -5.029 11.961 1.00 85.19 79 GLU A C 1
ATOM 623 O O . GLU A 1 79 ? -4.089 -5.919 11.274 1.00 85.19 79 GLU A O 1
ATOM 628 N N . PHE A 1 80 ? -4.616 -3.760 11.565 1.00 87.81 80 PHE A N 1
ATOM 629 C CA . PHE A 1 80 ? -4.007 -3.313 10.317 1.00 87.81 80 PHE A CA 1
ATOM 630 C C . PHE A 1 80 ? -2.671 -2.626 10.599 1.00 87.81 80 PHE A C 1
ATOM 632 O O . PHE A 1 80 ? -2.529 -1.905 11.592 1.00 87.81 80 PHE A O 1
ATOM 639 N N . ARG A 1 81 ? -1.676 -2.847 9.734 1.00 87.56 81 ARG A N 1
ATOM 640 C CA . ARG A 1 81 ? -0.361 -2.192 9.828 1.00 87.56 81 ARG A CA 1
ATOM 641 C C . ARG A 1 81 ? 0.137 -1.736 8.465 1.00 87.56 81 ARG A C 1
ATOM 643 O O . ARG A 1 81 ? -0.049 -2.415 7.459 1.00 87.56 81 ARG A O 1
ATOM 650 N N . ILE A 1 82 ? 0.818 -0.598 8.449 1.00 88.69 82 ILE A N 1
ATOM 651 C CA . ILE A 1 82 ? 1.486 -0.059 7.263 1.00 88.69 82 ILE A CA 1
ATOM 652 C C . ILE A 1 82 ? 2.952 0.167 7.630 1.00 88.69 82 ILE A C 1
ATOM 654 O O . ILE A 1 82 ? 3.250 0.793 8.651 1.00 88.69 82 ILE A O 1
ATOM 658 N N . ALA A 1 83 ? 3.852 -0.371 6.808 1.00 87.00 83 ALA A N 1
ATOM 659 C CA . ALA A 1 83 ? 5.291 -0.251 6.970 1.00 87.00 83 ALA A CA 1
ATOM 660 C C . ALA A 1 83 ? 5.958 0.173 5.658 1.00 87.00 83 ALA A C 1
ATOM 662 O O . ALA A 1 83 ? 5.769 -0.445 4.607 1.00 87.00 83 ALA A O 1
ATOM 663 N N . GLY A 1 84 ? 6.789 1.209 5.753 1.00 85.44 84 GLY A N 1
ATOM 664 C CA . GLY A 1 84 ? 7.620 1.701 4.663 1.00 85.44 84 GLY A CA 1
ATOM 665 C C . GLY A 1 84 ? 7.609 3.224 4.528 1.00 85.44 84 GLY A C 1
ATOM 666 O O . GLY A 1 84 ? 6.874 3.914 5.236 1.00 85.44 84 GLY A O 1
ATOM 667 N N . PRO A 1 85 ? 8.464 3.773 3.650 1.00 88.00 85 PRO A N 1
ATOM 668 C CA . PRO A 1 85 ? 8.596 5.214 3.490 1.00 88.00 85 PRO A CA 1
ATOM 669 C C . PRO A 1 85 ? 7.385 5.812 2.763 1.00 88.00 85 PRO A C 1
ATOM 671 O O . PRO A 1 85 ? 6.955 5.283 1.736 1.00 88.00 85 PRO A O 1
ATOM 674 N N . ILE A 1 86 ? 6.895 6.948 3.267 1.00 88.50 86 ILE A N 1
ATOM 675 C CA . ILE A 1 86 ? 5.930 7.830 2.597 1.00 88.50 86 ILE 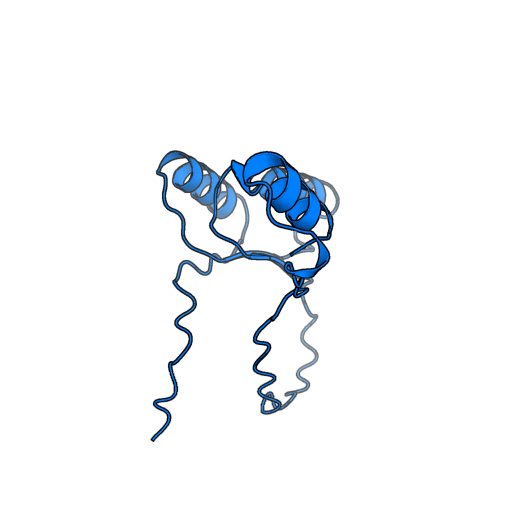A CA 1
ATOM 676 C C . ILE A 1 86 ? 6.721 9.008 2.026 1.00 88.50 86 ILE A C 1
ATOM 678 O O . ILE A 1 86 ? 7.481 9.646 2.753 1.00 88.50 86 ILE A O 1
ATOM 682 N N . ILE A 1 87 ? 6.580 9.266 0.726 1.00 83.19 87 ILE A N 1
ATOM 683 C CA . ILE A 1 87 ? 7.392 10.273 0.022 1.00 83.19 87 ILE A CA 1
ATOM 684 C C . ILE A 1 87 ? 6.554 11.502 -0.351 1.00 83.19 87 ILE A C 1
ATOM 686 O O . ILE A 1 87 ? 7.068 12.618 -0.331 1.00 83.19 87 ILE A O 1
ATOM 690 N N . ASP A 1 88 ? 5.268 11.323 -0.663 1.00 87.69 88 ASP A N 1
ATOM 691 C CA . ASP A 1 88 ? 4.385 12.409 -1.083 1.00 87.69 88 ASP A CA 1
ATOM 692 C C . ASP A 1 88 ? 3.330 12.768 -0.021 1.00 87.69 88 ASP A C 1
ATOM 694 O O . ASP A 1 88 ? 2.841 11.929 0.739 1.00 87.69 88 ASP A O 1
ATOM 698 N N . SER A 1 89 ? 2.964 14.053 0.017 1.00 88.12 89 SER A N 1
ATOM 699 C CA . SER A 1 89 ? 2.038 14.599 1.017 1.00 88.12 89 SER A CA 1
ATOM 700 C C . SER A 1 89 ? 0.610 14.063 0.879 1.00 88.12 89 SER A C 1
ATOM 702 O O . SER A 1 89 ? -0.092 13.952 1.884 1.00 88.12 89 SER A O 1
ATOM 704 N N . ASN A 1 90 ? 0.165 13.726 -0.334 1.00 88.81 90 ASN A N 1
ATOM 705 C CA . ASN A 1 90 ? -1.200 13.255 -0.558 1.00 88.81 90 ASN A CA 1
ATOM 706 C C . ASN A 1 90 ? -1.384 11.843 0.004 1.00 88.81 90 ASN A C 1
ATOM 708 O O . ASN A 1 90 ? -2.348 11.597 0.727 1.00 88.81 90 ASN A O 1
ATOM 712 N N . THR A 1 91 ? -0.427 10.951 -0.252 1.00 90.00 91 THR A N 1
ATOM 713 C CA . THR A 1 91 ? -0.390 9.620 0.356 1.00 90.00 91 THR A CA 1
ATOM 714 C C . THR A 1 91 ? -0.274 9.713 1.875 1.00 90.00 91 THR A C 1
ATOM 716 O O . THR A 1 91 ? -0.968 8.979 2.574 1.00 90.00 91 THR A O 1
ATOM 719 N N . GLY A 1 92 ? 0.526 10.653 2.395 1.00 88.62 92 GLY A N 1
ATOM 720 C CA . GLY A 1 92 ? 0.604 10.928 3.833 1.00 88.62 92 GLY A CA 1
ATOM 721 C C . GLY A 1 92 ? -0.765 11.216 4.448 1.00 88.62 92 GLY A C 1
ATOM 722 O O . GLY A 1 92 ? -1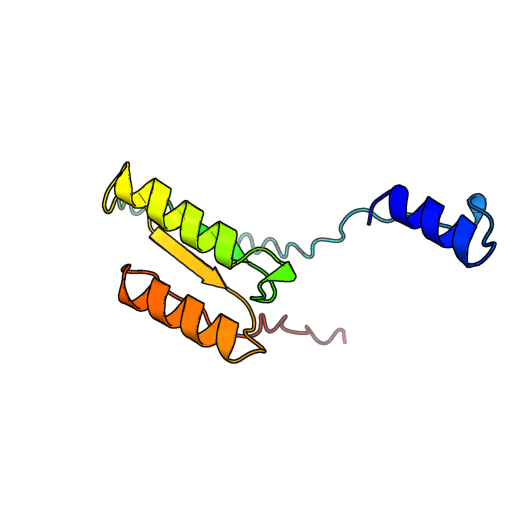.197 10.489 5.334 1.00 88.62 92 GLY A O 1
ATOM 723 N N . LYS A 1 93 ? -1.510 12.181 3.893 1.00 90.25 93 LYS A N 1
ATOM 724 C CA . LYS A 1 93 ? -2.864 12.526 4.371 1.00 90.25 93 LYS A CA 1
ATOM 725 C C . LYS A 1 93 ? -3.827 11.338 4.352 1.00 90.25 93 LYS A C 1
ATOM 727 O O . LYS A 1 93 ? -4.659 11.204 5.243 1.00 90.25 93 LYS A O 1
ATOM 732 N N . LEU A 1 94 ? -3.734 10.495 3.328 1.00 90.44 94 LEU A N 1
ATOM 733 C CA . LEU A 1 94 ? -4.576 9.311 3.170 1.00 90.44 94 LEU A CA 1
ATOM 734 C C . LEU A 1 94 ? -4.260 8.240 4.227 1.00 90.44 94 LEU A C 1
ATOM 736 O O . LEU A 1 94 ? -5.177 7.655 4.803 1.00 90.44 94 LEU A O 1
ATOM 740 N N . VAL A 1 95 ? -2.981 8.031 4.541 1.00 89.06 95 VAL A N 1
ATOM 741 C CA . VAL A 1 95 ? -2.550 7.136 5.625 1.00 89.06 95 VAL A CA 1
ATOM 742 C C . VAL A 1 95 ? -2.916 7.709 6.999 1.00 89.06 95 VAL A C 1
ATOM 744 O O . VAL A 1 95 ? -3.397 6.974 7.862 1.00 89.06 95 VAL A O 1
ATOM 747 N N . ASP A 1 96 ? -2.751 9.015 7.201 1.00 88.25 96 ASP A N 1
ATOM 748 C CA . ASP A 1 96 ? -3.112 9.703 8.447 1.00 88.25 96 ASP A CA 1
ATOM 749 C C . ASP A 1 96 ? -4.620 9.596 8.730 1.00 88.25 96 ASP A C 1
ATOM 751 O O . ASP A 1 96 ? -5.032 9.279 9.848 1.00 88.25 96 ASP A O 1
ATOM 755 N N . ALA A 1 97 ? -5.459 9.785 7.706 1.00 88.31 97 ALA A N 1
ATOM 756 C CA . ALA A 1 97 ? -6.905 9.606 7.821 1.00 88.31 97 ALA A CA 1
ATOM 757 C C . ALA A 1 97 ? -7.269 8.167 8.221 1.00 88.31 97 ALA A C 1
ATOM 759 O O . ALA A 1 97 ? -8.008 7.960 9.183 1.00 88.31 97 ALA A O 1
ATOM 760 N N . PHE A 1 98 ? -6.688 7.172 7.545 1.00 87.25 98 PHE A N 1
ATOM 761 C CA . PHE A 1 98 ? -6.909 5.759 7.862 1.00 87.25 98 PHE A CA 1
ATOM 762 C C . PHE A 1 98 ? -6.483 5.403 9.293 1.00 87.25 98 PHE A C 1
ATOM 764 O O . PHE A 1 98 ? -7.156 4.657 9.998 1.00 87.25 98 PHE A O 1
ATOM 771 N N . THR A 1 99 ? -5.366 5.947 9.757 1.00 83.12 99 THR A N 1
ATOM 772 C CA . THR A 1 99 ? -4.819 5.622 11.085 1.00 83.12 99 THR A CA 1
ATOM 773 C C . THR A 1 99 ? -5.502 6.370 12.220 1.00 83.12 99 THR A C 1
ATOM 775 O O . THR A 1 99 ? -5.403 5.952 13.369 1.00 83.12 99 THR A O 1
ATOM 778 N N . SER A 1 100 ? -6.236 7.433 11.894 1.00 81.50 100 SER A N 1
ATOM 779 C CA . SER A 1 100 ? -7.145 8.103 12.824 1.00 81.50 100 SER A CA 1
ATOM 780 C C . SER A 1 100 ? -8.464 7.339 12.992 1.00 81.50 100 SER A C 1
ATOM 782 O O . SER A 1 100 ? -9.053 7.364 14.069 1.00 81.50 100 SER A O 1
ATOM 784 N N . GLU A 1 101 ? -8.931 6.673 11.931 1.00 75.75 101 GLU A N 1
ATOM 785 C CA . GLU A 1 101 ? -10.194 5.920 11.893 1.00 75.75 101 GLU A CA 1
ATOM 786 C C . GLU A 1 101 ? -10.089 4.553 12.592 1.00 75.75 101 GLU A C 1
ATOM 788 O O . GLU A 1 101 ? -10.995 4.139 13.314 1.00 75.75 101 GLU A O 1
ATOM 793 N N . PHE A 1 102 ? -8.959 3.868 12.432 1.00 70.25 102 PHE A N 1
ATOM 794 C CA . PHE A 1 102 ? -8.717 2.542 12.996 1.00 70.25 102 PHE A CA 1
ATOM 795 C C . PHE A 1 102 ? -7.668 2.609 14.110 1.00 70.25 102 PHE A C 1
ATOM 797 O O . PHE A 1 102 ? -6.755 3.428 14.061 1.00 70.25 102 PHE A O 1
ATOM 804 N N . LYS A 1 103 ? -7.704 1.685 15.085 1.00 61.12 103 LYS A N 1
ATOM 805 C CA . LYS A 1 103 ? -6.556 1.433 15.987 1.00 61.12 103 LYS A CA 1
ATOM 806 C C . LYS A 1 103 ? -5.405 0.756 15.217 1.00 61.12 103 LYS A C 1
ATOM 808 O O . LYS A 1 103 ? -4.969 -0.341 15.556 1.00 61.12 103 LYS A O 1
ATOM 813 N N . THR A 1 104 ? -4.931 1.401 14.161 1.00 55.31 104 THR A N 1
ATOM 814 C CA . THR A 1 104 ? -3.861 0.945 13.276 1.00 55.31 104 THR A CA 1
ATOM 815 C C . THR A 1 104 ? -2.535 1.411 13.854 1.00 55.31 104 THR A C 1
ATOM 817 O O . THR A 1 104 ? -2.326 2.601 14.089 1.00 55.31 104 THR A O 1
ATOM 820 N N . ARG A 1 105 ? -1.601 0.483 14.079 1.00 55.69 105 ARG A N 1
ATOM 821 C 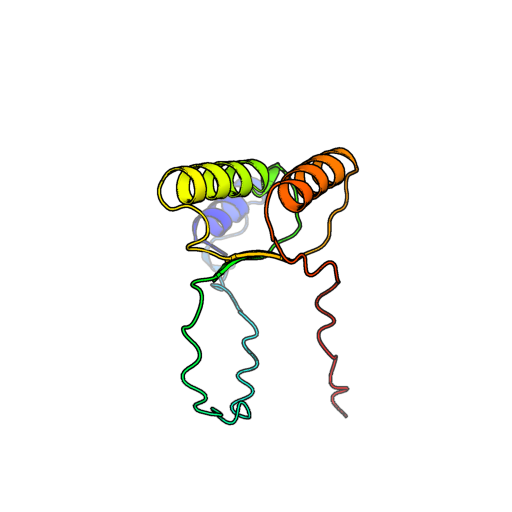CA . ARG A 1 105 ? -0.217 0.843 14.413 1.00 55.69 105 ARG A CA 1
ATOM 822 C C . ARG A 1 105 ? 0.563 1.048 13.120 1.00 55.69 105 ARG A C 1
ATOM 824 O O . ARG A 1 105 ? 0.718 0.115 12.334 1.00 55.69 105 ARG A O 1
ATOM 831 N N . ILE A 1 106 ? 1.086 2.253 12.915 1.00 54.00 106 ILE A N 1
ATOM 832 C CA . ILE A 1 106 ? 2.029 2.530 11.828 1.00 54.00 106 ILE A 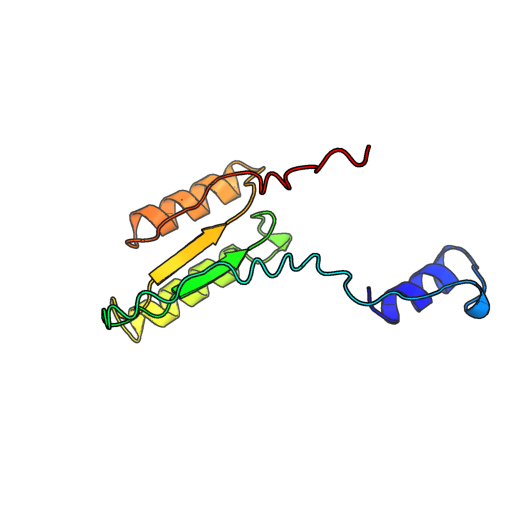CA 1
ATOM 833 C C . ILE A 1 106 ? 3.450 2.312 12.345 1.00 54.00 106 ILE A C 1
ATOM 835 O O . ILE A 1 106 ? 3.829 2.878 13.370 1.00 54.00 106 ILE A O 1
ATOM 839 N N . MET A 1 107 ? 4.256 1.537 11.621 1.00 54.03 107 MET A N 1
ATOM 840 C CA . MET A 1 107 ? 5.713 1.584 11.766 1.00 54.03 107 MET A CA 1
ATOM 841 C C . MET A 1 107 ? 6.275 2.431 10.628 1.00 54.03 107 MET A C 1
ATOM 843 O O . MET A 1 107 ? 6.606 1.932 9.552 1.00 54.03 107 MET A O 1
ATOM 847 N N . LEU A 1 108 ? 6.355 3.740 10.874 1.00 50.53 108 LEU A N 1
ATOM 848 C CA . LEU A 1 108 ? 7.044 4.683 9.999 1.00 50.53 108 LEU A CA 1
ATOM 849 C C . LEU A 1 108 ? 8.549 4.572 10.262 1.00 50.53 108 LEU A C 1
ATOM 851 O O . LEU A 1 108 ? 9.024 4.934 11.336 1.00 50.53 108 LEU A O 1
ATOM 855 N N . GLY A 1 109 ? 9.309 4.062 9.296 1.00 44.72 109 GLY A N 1
ATOM 856 C CA . GLY A 1 109 ? 10.764 3.993 9.406 1.00 44.72 109 GLY A CA 1
ATOM 857 C C . GLY A 1 109 ? 11.422 3.293 8.224 1.00 44.72 109 GLY A C 1
ATOM 858 O O . GLY A 1 109 ? 10.819 2.443 7.570 1.00 44.72 109 GLY A O 1
ATOM 859 N N . GLN A 1 110 ? 12.676 3.659 7.943 1.00 40.28 110 GLN A N 1
ATOM 860 C CA . GLN A 1 110 ? 13.528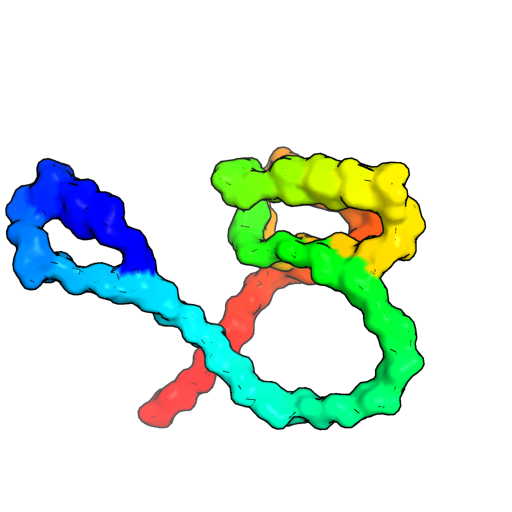 2.861 7.066 1.00 40.28 110 GLN A CA 1
ATOM 861 C C . GLN A 1 110 ? 13.789 1.509 7.733 1.00 40.28 110 GLN A C 1
ATOM 863 O O . GLN A 1 110 ? 14.140 1.453 8.912 1.00 40.28 110 GLN A O 1
ATOM 868 N N . PHE A 1 111 ? 13.683 0.424 6.968 1.00 44.16 111 PHE A N 1
ATOM 869 C CA . PHE A 1 111 ? 14.307 -0.835 7.355 1.00 44.16 111 PHE A CA 1
ATOM 870 C C . PHE A 1 111 ? 15.821 -0.632 7.264 1.00 44.16 111 PHE A C 1
ATOM 872 O O . PHE A 1 111 ? 16.422 -0.809 6.204 1.00 44.16 111 PHE A O 1
ATOM 879 N N . THR A 1 112 ? 16.446 -0.189 8.355 1.00 29.36 112 THR A N 1
ATOM 880 C CA . THR A 1 112 ? 17.904 -0.151 8.449 1.00 29.36 112 THR A CA 1
ATOM 881 C C . THR A 1 112 ? 18.390 -1.594 8.471 1.00 29.36 112 THR A C 1
ATOM 883 O O . THR A 1 112 ? 18.438 -2.234 9.518 1.00 29.36 112 THR A O 1
ATOM 886 N N . VAL A 1 113 ? 18.733 -2.128 7.298 1.00 30.75 113 VAL A N 1
ATOM 887 C CA . VAL A 1 113 ? 19.524 -3.354 7.198 1.00 30.75 113 VAL A CA 1
ATOM 888 C C . VAL A 1 113 ? 20.856 -3.030 7.858 1.00 30.75 113 VAL A C 1
ATOM 890 O O . VAL A 1 113 ? 21.649 -2.251 7.322 1.00 30.75 113 VAL A O 1
ATOM 893 N N . ASN A 1 114 ? 21.075 -3.568 9.057 1.00 28.38 114 ASN A N 1
ATOM 894 C CA . ASN A 1 114 ? 22.352 -3.481 9.744 1.00 28.38 114 ASN A CA 1
ATOM 895 C C . ASN A 1 114 ? 23.402 -4.088 8.809 1.00 28.38 114 ASN A C 1
ATOM 897 O O . ASN A 1 114 ? 23.499 -5.307 8.671 1.00 28.38 114 ASN A O 1
ATOM 901 N N . LYS A 1 115 ? 24.171 -3.239 8.119 1.00 33.38 115 LYS A N 1
ATOM 902 C CA . LYS A 1 115 ? 25.345 -3.678 7.372 1.00 33.38 115 LYS A CA 1
ATOM 903 C C . LYS A 1 115 ? 26.311 -4.250 8.402 1.00 33.38 115 LYS A C 1
ATOM 905 O O . LYS A 1 115 ? 27.052 -3.498 9.034 1.00 33.38 115 LYS A O 1
ATOM 910 N N . ARG A 1 116 ? 26.315 -5.574 8.582 1.00 35.41 116 ARG A N 1
ATOM 911 C CA . ARG A 1 116 ? 27.474 -6.245 9.169 1.00 35.41 116 ARG A CA 1
ATOM 912 C C . ARG A 1 116 ? 28.646 -5.891 8.262 1.00 35.41 116 ARG A C 1
ATOM 914 O O . ARG A 1 116 ? 28.674 -6.272 7.094 1.00 35.41 116 ARG A O 1
ATOM 921 N N . ARG A 1 117 ? 29.567 -5.086 8.795 1.00 31.22 117 ARG A N 1
ATOM 922 C CA . ARG A 1 117 ? 30.927 -4.955 8.276 1.00 31.22 117 ARG A CA 1
ATOM 923 C C . ARG A 1 117 ? 31.462 -6.376 8.128 1.00 31.22 117 ARG A C 1
ATOM 925 O O . ARG A 1 117 ? 31.619 -7.073 9.127 1.00 31.22 117 ARG A O 1
ATOM 932 N N . ILE A 1 118 ? 31.660 -6.803 6.891 1.00 36.88 118 ILE A N 1
ATOM 933 C CA . ILE A 1 118 ? 32.501 -7.959 6.606 1.00 36.88 118 ILE A CA 1
ATOM 934 C C . ILE A 1 118 ? 33.939 -7.474 6.879 1.00 36.88 118 ILE A C 1
ATOM 936 O O . ILE A 1 118 ? 34.241 -6.346 6.471 1.00 36.88 118 ILE A O 1
ATOM 940 N N . PRO A 1 119 ? 34.748 -8.218 7.656 1.00 45.78 119 PRO A N 1
ATOM 941 C CA . PRO A 1 119 ? 36.122 -7.839 7.987 1.00 45.78 119 PRO A CA 1
ATOM 942 C C 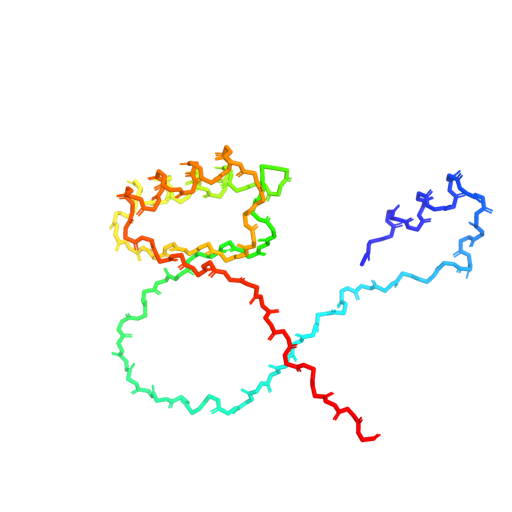. PRO A 1 119 ? 37.011 -7.672 6.752 1.00 45.78 119 PRO A C 1
ATOM 944 O O . PRO A 1 119 ? 36.742 -8.343 5.729 1.00 45.78 119 PRO A O 1
#

Organism: NCBI:txid72407